Protein AF-A0A1A8AQH3-F1 (afdb_monomer)

InterPro domains:
  IPR001806 Small GTPase [PF00071] (1-80)
  IPR001806 Small GTPase [PS51421] (1-80)
  IPR005225 Small GTP-binding domain [TIGR00231] (1-76)
  IPR020849 Small GTPase, Ras-type [PTHR24070] (1-80)
  IPR027417 P-loop containing nucleoside triphosphate hydrolase [G3DSA:3.40.50.300] (1-80)
  IPR027417 P-loop containing nucleoside triphosphate hydrolase [SSF52540] (1-80)

Solvent-accessible surface area (backbone atoms only — not comparable to full-atom values): 5198 Å² total; per-residue (Å²): 80,45,60,92,39,44,66,62,43,56,50,44,29,71,74,70,76,44,82,67,87,73,90,72,90,58,72,67,49,80,45,76,47,78,47,76,55,99,87,39,87,41,79,46,77,46,74,47,66,37,38,60,80,90,48,62,82,58,48,58,56,51,63,74,69,49,92,73,84,85,83,46,55,34,92,91,39,91,90,77

Secondary structure (DSSP, 8-state):
--TTSSHHHHHHHHHHS----S----SEEEEEEEEEETTEEEEEEEEEE-SSGGGHHHHHHHHHH-S-------TT-TT-

Organism: Nothobranchius furzeri (NCBI:txid105023)

Radius of gyration: 13.67 Å; Cα contacts (8 Å, |Δi|>4): 86; chains: 1; bounding box: 39×24×31 Å

Structure (mmCIF, N/CA/C/O backbone):
data_AF-A0A1A8AQH3-F1
#
_entry.id   AF-A0A1A8AQH3-F1
#
loop_
_atom_site.group_PDB
_atom_site.id
_atom_site.type_symbol
_atom_site.label_atom_id
_atom_site.label_alt_id
_atom_site.label_comp_id
_atom_site.label_asym_id
_atom_site.label_entity_id
_atom_site.label_seq_id
_atom_site.pdbx_PDB_ins_code
_atom_site.Cartn_x
_atom_site.Cartn_y
_atom_site.Cartn_z
_atom_site.occupancy
_atom_site.B_iso_or_equiv
_atom_site.auth_seq_id
_atom_site.auth_comp_id
_atom_site.auth_asym_id
_atom_site.auth_atom_id
_atom_site.pdbx_PDB_model_num
ATOM 1 N N . GLY A 1 1 ? 5.103 -6.873 -3.483 1.00 73.00 1 GLY A N 1
ATOM 2 C CA . GLY A 1 1 ? 5.168 -6.372 -4.861 1.00 73.00 1 GLY A CA 1
ATOM 3 C C . GLY A 1 1 ? 6.476 -5.657 -5.064 1.00 73.00 1 GLY A C 1
ATOM 4 O O . GLY A 1 1 ? 6.946 -5.019 -4.120 1.00 73.00 1 GLY A O 1
ATOM 5 N N . SER A 1 2 ? 7.032 -5.775 -6.262 1.00 82.69 2 SER A N 1
ATOM 6 C CA . SER A 1 2 ? 8.315 -5.193 -6.669 1.00 82.69 2 SER A CA 1
ATOM 7 C C . SER A 1 2 ? 8.335 -3.659 -6.561 1.00 82.69 2 SER A C 1
ATOM 9 O O . SER A 1 2 ? 7.313 -3.019 -6.278 1.00 82.69 2 SER A O 1
ATOM 11 N N . GLY A 1 3 ? 9.506 -3.033 -6.698 1.00 84.81 3 GLY A N 1
ATOM 12 C CA . GLY A 1 3 ? 9.615 -1.570 -6.826 1.00 84.81 3 GLY A CA 1
ATOM 13 C C . GLY A 1 3 ? 8.817 -1.051 -8.030 1.00 84.81 3 GLY A C 1
ATOM 14 O O . GLY A 1 3 ? 8.585 -1.798 -8.966 1.00 84.81 3 GLY A O 1
ATOM 15 N N . GLY A 1 4 ? 8.336 0.196 -7.998 1.00 85.56 4 GLY A N 1
ATOM 16 C CA . GLY A 1 4 ? 7.666 0.807 -9.162 1.00 85.56 4 GLY A CA 1
ATOM 17 C C . GLY A 1 4 ? 6.253 0.309 -9.515 1.00 85.56 4 GLY A C 1
ATOM 18 O O . GLY A 1 4 ? 5.560 0.977 -10.269 1.00 85.56 4 GLY A O 1
ATOM 19 N N . VAL A 1 5 ? 5.750 -0.777 -8.916 1.00 90.69 5 VAL A N 1
ATOM 20 C CA . VAL A 1 5 ? 4.422 -1.352 -9.251 1.00 90.69 5 VAL A CA 1
ATOM 21 C C . VAL A 1 5 ? 3.201 -0.533 -8.789 1.00 90.69 5 VAL A C 1
ATOM 23 O O . VAL A 1 5 ? 2.070 -0.984 -8.931 1.00 90.69 5 VAL A O 1
ATOM 26 N N . GLY A 1 6 ? 3.403 0.639 -8.176 1.00 90.69 6 GLY A N 1
ATOM 27 C CA . GLY A 1 6 ? 2.309 1.526 -7.750 1.00 90.69 6 GLY A CA 1
ATOM 28 C C . GLY A 1 6 ? 1.753 1.309 -6.333 1.00 90.69 6 GLY A C 1
ATOM 29 O O . GLY A 1 6 ? 0.683 1.822 -6.028 1.00 90.69 6 GLY A O 1
ATOM 30 N N . LYS A 1 7 ? 2.460 0.600 -5.438 1.00 91.75 7 LYS A N 1
ATOM 31 C CA . LYS A 1 7 ? 2.043 0.411 -4.022 1.00 91.75 7 LYS A CA 1
ATOM 32 C C . LYS A 1 7 ? 1.751 1.739 -3.309 1.00 91.75 7 LYS A C 1
ATOM 34 O O . LYS A 1 7 ? 0.682 1.914 -2.723 1.00 91.75 7 LYS A O 1
ATOM 39 N N . SER A 1 8 ? 2.680 2.682 -3.429 1.00 91.31 8 SER A N 1
ATOM 40 C CA . SER A 1 8 ? 2.586 4.010 -2.826 1.00 91.31 8 SER A CA 1
ATOM 41 C C . SER A 1 8 ? 1.479 4.835 -3.474 1.00 91.31 8 SER A C 1
ATOM 43 O O . SER A 1 8 ? 0.674 5.423 -2.766 1.00 91.31 8 SER A O 1
ATOM 45 N N . ALA A 1 9 ? 1.347 4.788 -4.804 1.00 91.81 9 ALA A N 1
ATOM 46 C CA . ALA A 1 9 ? 0.266 5.468 -5.520 1.00 91.81 9 ALA A CA 1
ATOM 47 C C . ALA A 1 9 ? -1.125 4.976 -5.075 1.00 91.81 9 ALA A C 1
ATOM 49 O O . ALA A 1 9 ? -1.998 5.788 -4.791 1.00 91.81 9 ALA A O 1
ATOM 50 N N . LEU A 1 10 ? -1.320 3.658 -4.934 1.00 92.88 10 LEU A N 1
ATOM 51 C CA . LEU A 1 10 ? -2.568 3.084 -4.411 1.00 92.88 10 LEU A CA 1
ATOM 52 C C . LEU A 1 10 ? -2.838 3.515 -2.966 1.00 92.88 10 LEU A C 1
ATOM 54 O O . LEU A 1 10 ? -3.973 3.845 -2.620 1.00 92.88 10 LEU A O 1
ATOM 58 N N . THR A 1 11 ? -1.797 3.521 -2.131 1.00 92.56 11 THR A N 1
ATOM 59 C CA . THR A 1 11 ? -1.903 3.918 -0.724 1.00 92.56 11 THR A CA 1
ATOM 60 C C . THR A 1 11 ? -2.294 5.387 -0.610 1.00 92.56 11 THR A C 1
ATOM 62 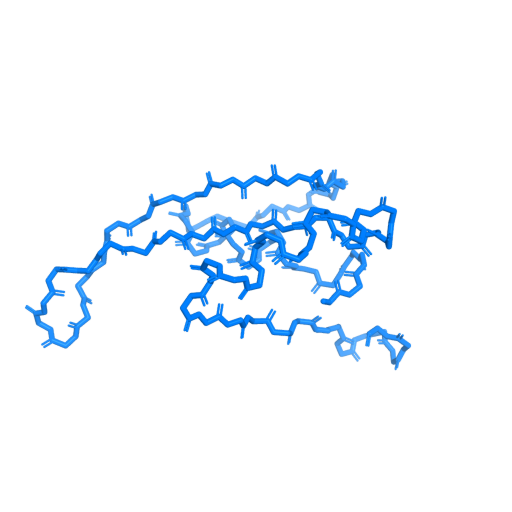O O . THR A 1 11 ? -3.288 5.707 0.032 1.00 92.56 11 THR A O 1
ATOM 65 N N . LEU A 1 12 ? -1.570 6.286 -1.275 1.00 92.12 12 LEU A N 1
ATOM 66 C CA . LEU A 1 12 ? -1.809 7.727 -1.211 1.00 92.12 12 LEU A CA 1
ATOM 67 C C . LEU A 1 12 ? -3.151 8.118 -1.835 1.00 92.12 12 LEU A C 1
ATOM 69 O O . LEU A 1 12 ? -3.872 8.905 -1.225 1.00 92.12 12 LEU A O 1
ATOM 73 N N . GLN A 1 13 ? -3.544 7.491 -2.948 1.00 94.12 13 GLN A N 1
ATOM 74 C CA . GLN A 1 13 ? -4.876 7.682 -3.526 1.00 94.12 13 GLN A CA 1
ATOM 75 C C . GLN A 1 13 ? -5.964 7.292 -2.525 1.00 94.12 13 GLN A C 1
ATOM 77 O O . GLN A 1 13 ? -6.910 8.043 -2.304 1.00 94.12 13 GLN A O 1
ATOM 82 N N . PHE A 1 1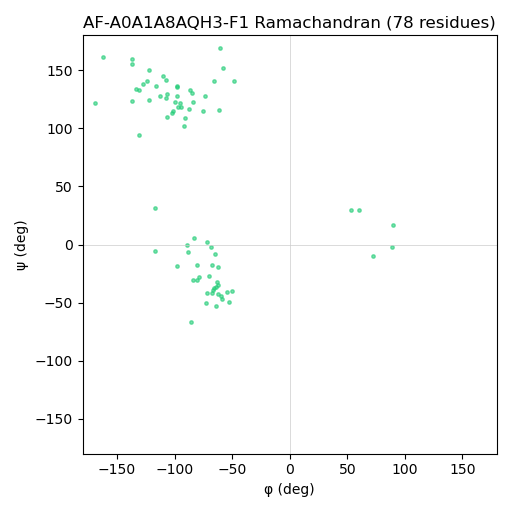4 ? -5.829 6.138 -1.865 1.00 94.06 14 PHE A N 1
ATOM 83 C CA . PHE A 1 14 ? -6.791 5.736 -0.843 1.00 94.06 14 PHE A CA 1
ATOM 84 C C . PHE A 1 14 ? -6.796 6.692 0.353 1.00 94.06 14 PHE A C 1
ATOM 86 O O . PHE A 1 14 ? -7.857 6.949 0.918 1.00 94.06 14 PHE A O 1
ATOM 93 N N . MET A 1 15 ? -5.642 7.224 0.757 1.00 92.06 15 MET A N 1
ATOM 94 C CA . MET A 1 15 ? -5.524 8.103 1.917 1.00 92.06 15 MET A CA 1
ATOM 95 C C . MET A 1 15 ? -6.108 9.495 1.655 1.00 92.06 15 MET A C 1
ATOM 97 O O . MET A 1 15 ? -6.950 9.947 2.441 1.00 92.06 15 MET A O 1
ATOM 101 N N . TYR A 1 16 ? -5.710 10.122 0.549 1.00 90.62 16 TYR A N 1
ATOM 102 C CA . TYR A 1 16 ? -5.877 11.554 0.287 1.00 90.62 16 TYR A CA 1
ATOM 103 C C . TYR A 1 16 ? -6.764 11.882 -0.919 1.00 90.62 16 TYR A C 1
ATOM 105 O O . TYR A 1 16 ? -7.081 13.049 -1.104 1.00 90.62 16 TYR A O 1
ATOM 113 N N . ASP A 1 17 ? -7.207 10.879 -1.683 1.00 91.12 17 ASP A N 1
ATOM 114 C CA . ASP A 1 17 ? -7.959 11.061 -2.937 1.00 91.12 17 ASP A CA 1
ATOM 115 C C . ASP A 1 17 ? -7.175 11.859 -4.001 1.00 91.12 17 ASP A C 1
ATOM 117 O O . ASP A 1 17 ? -7.746 12.549 -4.843 1.00 91.12 17 ASP A O 1
ATOM 121 N N . GLU A 1 18 ? -5.842 11.744 -3.962 1.00 86.31 18 GLU A N 1
ATOM 122 C CA . GLU A 1 18 ? -4.903 12.396 -4.876 1.00 86.31 18 GLU A CA 1
ATOM 123 C C . GLU A 1 18 ? -3.928 11.388 -5.495 1.00 86.31 18 GLU A C 1
ATOM 125 O O . GLU A 1 18 ? -3.381 10.514 -4.811 1.00 86.31 18 GLU A O 1
ATOM 1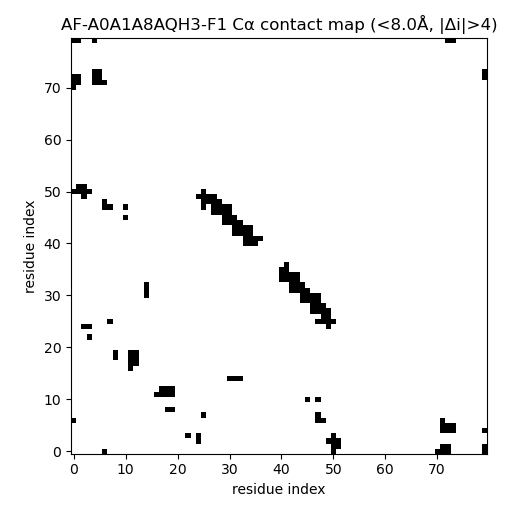30 N N . PHE A 1 19 ? -3.672 11.553 -6.794 1.00 87.25 19 PHE A N 1
ATOM 131 C CA . PHE A 1 19 ? -2.713 10.740 -7.528 1.00 87.25 19 PHE A CA 1
ATOM 132 C C . PHE A 1 19 ? -1.355 11.440 -7.584 1.00 87.25 19 PHE A C 1
ATOM 134 O O . PHE A 1 19 ? -1.240 12.553 -8.097 1.00 87.25 19 PHE A O 1
ATOM 141 N N . VAL A 1 20 ? -0.322 10.769 -7.080 1.00 80.00 20 VAL A N 1
ATOM 142 C CA . VAL A 1 20 ? 1.055 11.266 -7.136 1.00 80.00 20 VAL A CA 1
ATOM 143 C C . VAL A 1 20 ? 1.692 10.835 -8.455 1.00 80.00 20 VAL A C 1
ATOM 145 O O . VAL A 1 20 ? 1.849 9.642 -8.709 1.00 80.00 20 VAL A O 1
ATOM 148 N N . GLU A 1 21 ? 2.051 11.811 -9.290 1.00 80.38 21 GLU A N 1
ATOM 149 C CA . GLU A 1 21 ? 2.697 11.568 -10.588 1.00 80.38 21 GLU A CA 1
ATOM 150 C C . GLU A 1 21 ? 4.203 11.294 -10.458 1.00 80.38 21 GLU A C 1
ATOM 152 O O . GLU A 1 21 ? 4.765 10.529 -11.244 1.00 80.38 21 GLU A O 1
ATOM 157 N N . ASP A 1 22 ? 4.851 11.875 -9.446 1.00 80.06 22 ASP A N 1
ATOM 158 C CA . ASP A 1 22 ? 6.286 11.725 -9.216 1.00 80.06 22 ASP A CA 1
ATOM 159 C C . ASP A 1 22 ? 6.606 10.453 -8.418 1.00 80.06 22 ASP A C 1
ATOM 161 O O . ASP A 1 22 ? 6.037 10.181 -7.359 1.00 80.06 22 ASP A O 1
ATOM 165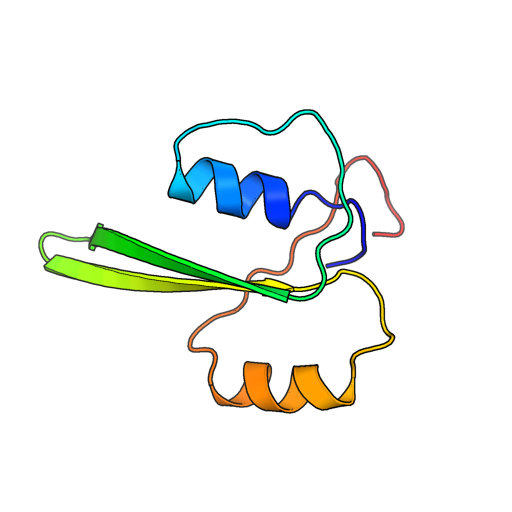 N N . TYR A 1 23 ? 7.564 9.665 -8.911 1.00 72.56 23 TYR A N 1
ATOM 166 C CA . TYR A 1 23 ? 8.029 8.470 -8.211 1.00 72.56 23 TYR A CA 1
ATOM 167 C C . TYR A 1 23 ? 9.204 8.787 -7.283 1.00 72.56 23 TYR A C 1
ATOM 169 O O . TYR A 1 23 ? 10.338 8.955 -7.736 1.00 72.56 23 TYR A O 1
ATOM 177 N N . GLU A 1 24 ? 8.951 8.759 -5.975 1.00 75.00 24 GLU A N 1
ATOM 178 C CA . GLU A 1 24 ? 9.993 8.658 -4.953 1.00 75.00 24 GLU A CA 1
ATOM 179 C C . GLU A 1 24 ? 9.979 7.252 -4.319 1.00 75.00 24 GLU A C 1
ATOM 181 O O . GLU A 1 24 ? 8.931 6.795 -3.858 1.00 75.00 24 GLU A O 1
ATOM 186 N N . PRO A 1 25 ? 11.113 6.520 -4.282 1.00 76.75 25 PRO A N 1
ATOM 187 C CA . PRO A 1 25 ? 11.171 5.219 -3.622 1.00 76.75 25 PRO A CA 1
ATOM 188 C C . PRO A 1 25 ? 10.867 5.304 -2.115 1.00 76.75 25 PRO A C 1
ATOM 190 O O . PRO A 1 25 ? 11.6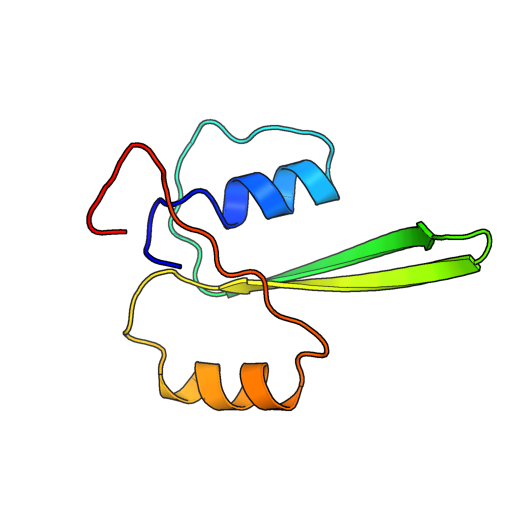52 5.860 -1.344 1.00 76.75 25 PRO A O 1
ATOM 193 N N . THR A 1 26 ? 9.771 4.679 -1.678 1.00 71.69 26 THR A N 1
ATOM 194 C CA . THR A 1 26 ? 9.426 4.550 -0.253 1.00 71.69 26 THR A CA 1
ATOM 195 C C . THR A 1 26 ? 10.434 3.674 0.493 1.00 71.69 26 THR A C 1
ATOM 197 O O . THR A 1 26 ? 10.858 2.634 -0.015 1.00 71.69 26 THR A O 1
ATOM 200 N N . LYS A 1 27 ? 10.782 4.054 1.732 1.00 70.81 27 LYS A N 1
ATOM 201 C CA . LYS A 1 27 ? 11.534 3.199 2.673 1.00 70.81 27 LYS A CA 1
ATOM 202 C C . LYS A 1 27 ? 10.576 2.283 3.442 1.00 70.81 27 LYS A C 1
ATOM 204 O O . LYS A 1 27 ? 10.587 1.070 3.260 1.00 70.81 27 LYS A O 1
ATOM 209 N N . ALA A 1 28 ? 9.729 2.873 4.276 1.00 72.12 28 ALA A N 1
ATOM 210 C CA . ALA A 1 28 ? 8.559 2.251 4.886 1.00 72.12 28 ALA A CA 1
ATOM 211 C C . ALA A 1 28 ? 7.742 3.364 5.550 1.00 72.12 28 ALA A C 1
ATOM 213 O O . ALA A 1 28 ? 8.273 4.038 6.434 1.00 72.12 28 ALA A O 1
ATOM 214 N N . ASP A 1 29 ? 6.485 3.533 5.152 1.00 84.31 29 ASP A N 1
ATOM 215 C CA . ASP A 1 29 ? 5.601 4.579 5.667 1.00 84.31 29 ASP A CA 1
ATOM 216 C C . ASP A 1 29 ? 4.320 3.975 6.241 1.00 84.31 29 ASP A C 1
ATOM 218 O O . ASP A 1 29 ? 3.771 3.004 5.721 1.00 84.31 29 ASP A O 1
ATOM 222 N N . SER A 1 30 ? 3.850 4.540 7.355 1.00 88.44 30 SER A N 1
ATOM 223 C CA . SER A 1 30 ? 2.639 4.089 8.041 1.00 88.44 30 SER A CA 1
ATOM 224 C C . SER A 1 30 ? 1.562 5.158 7.944 1.00 88.44 30 SER A C 1
ATOM 226 O O . SER A 1 30 ? 1.761 6.301 8.354 1.00 88.44 30 SER A O 1
ATOM 228 N N . TYR A 1 31 ? 0.391 4.748 7.480 1.00 91.19 31 TYR A N 1
ATOM 229 C CA . TYR A 1 31 ? -0.782 5.587 7.302 1.00 91.19 31 TYR A CA 1
ATOM 230 C C . TYR A 1 31 ? -1.955 5.028 8.098 1.00 91.19 31 TYR A C 1
ATOM 232 O O . TYR A 1 31 ? -2.059 3.822 8.313 1.00 91.19 31 TYR A O 1
ATOM 240 N N . ARG A 1 32 ? -2.854 5.909 8.537 1.00 94.56 32 ARG A N 1
ATOM 241 C CA . ARG A 1 32 ? -4.040 5.538 9.311 1.00 94.56 32 ARG A CA 1
ATOM 242 C C . ARG A 1 32 ? -5.251 6.303 8.817 1.00 94.56 32 ARG A C 1
ATOM 244 O O . ARG A 1 32 ? -5.242 7.534 8.831 1.00 94.56 32 ARG A O 1
ATOM 251 N N . LYS A 1 33 ? -6.303 5.588 8.429 1.00 94.50 33 LYS A N 1
ATOM 252 C CA . LYS A 1 33 ? -7.559 6.177 7.954 1.00 94.50 33 LYS A CA 1
ATOM 253 C C . LYS A 1 33 ? -8.745 5.544 8.659 1.00 94.50 33 LYS A C 1
ATOM 255 O O . LYS A 1 33 ? -8.832 4.327 8.767 1.00 94.50 33 LYS A O 1
ATOM 260 N N . LYS A 1 34 ? -9.669 6.381 9.129 1.00 96.31 34 LYS A N 1
ATOM 261 C CA . LYS A 1 34 ? -10.984 5.920 9.581 1.00 96.31 34 LYS A CA 1
ATOM 262 C C . LYS A 1 34 ? -11.924 5.859 8.385 1.00 96.31 34 LYS A C 1
ATOM 264 O O . LYS A 1 34 ? -11.971 6.809 7.604 1.00 96.31 34 LYS A O 1
ATOM 269 N N . VAL A 1 35 ? -12.649 4.760 8.256 1.00 95.75 35 VAL A N 1
ATOM 270 C CA . VAL A 1 35 ? -13.645 4.533 7.209 1.00 95.75 35 VAL A CA 1
ATOM 271 C C . VAL A 1 35 ? -14.891 3.901 7.813 1.00 95.75 35 VAL A C 1
ATOM 273 O O . VAL A 1 35 ? -14.804 3.227 8.833 1.00 95.75 35 VAL A O 1
ATOM 276 N N . VAL A 1 36 ? -16.034 4.088 7.160 1.00 97.19 36 VAL A N 1
ATOM 277 C CA . VAL A 1 36 ? -17.251 3.338 7.480 1.00 97.19 36 VAL A CA 1
ATOM 278 C C . VAL A 1 36 ? -17.315 2.135 6.546 1.00 97.19 36 VAL A C 1
ATOM 280 O O . VAL A 1 36 ? -17.378 2.312 5.329 1.00 97.19 36 VAL A O 1
ATOM 283 N N . LEU A 1 37 ? -17.291 0.927 7.102 1.00 94.56 37 LEU A N 1
ATOM 284 C CA . LEU A 1 37 ? -17.436 -0.331 6.367 1.00 94.56 37 LEU A CA 1
ATOM 285 C C . LEU A 1 37 ? -18.629 -1.089 6.939 1.00 94.56 37 LEU A C 1
ATOM 287 O O . LEU A 1 37 ? -18.706 -1.304 8.142 1.00 94.56 37 LEU A O 1
ATOM 291 N N . ASP A 1 38 ? -19.588 -1.438 6.080 1.00 96.50 38 ASP A N 1
ATOM 292 C CA . ASP A 1 38 ? -20.818 -2.147 6.461 1.00 96.50 38 ASP A CA 1
ATOM 293 C C . ASP A 1 38 ? -21.613 -1.487 7.609 1.00 96.50 38 ASP A C 1
ATOM 295 O O . ASP A 1 38 ? -22.326 -2.146 8.359 1.00 96.50 38 ASP A O 1
ATOM 299 N N . GLY A 1 39 ? -21.523 -0.155 7.715 1.00 96.94 39 GLY A N 1
ATOM 300 C CA . GLY A 1 39 ? -22.195 0.641 8.747 1.00 96.94 39 GLY A CA 1
ATOM 301 C C . GLY A 1 39 ? -21.402 0.819 10.045 1.00 96.94 39 GLY A C 1
ATOM 302 O O . GLY A 1 39 ? -21.862 1.552 10.916 1.00 96.94 39 GLY A O 1
ATOM 303 N N . GLU A 1 40 ? -20.214 0.223 10.155 1.00 97.44 40 GLU A N 1
ATOM 304 C CA . GLU A 1 40 ? -19.347 0.303 11.333 1.00 97.44 40 GLU A CA 1
ATOM 305 C C . GLU A 1 40 ? -18.124 1.196 11.075 1.00 97.44 40 GLU A C 1
ATOM 307 O O . GLU A 1 40 ? -17.529 1.169 9.994 1.00 97.44 40 GLU A O 1
ATOM 312 N N . ASP A 1 41 ? -17.723 1.972 12.085 1.00 97.25 41 ASP A N 1
ATOM 313 C CA . ASP A 1 41 ? -16.492 2.765 12.047 1.00 97.25 41 ASP A CA 1
ATOM 314 C C . ASP A 1 41 ? -15.271 1.854 12.234 1.00 97.25 41 ASP A C 1
ATOM 316 O O . ASP A 1 41 ? -15.035 1.300 13.310 1.00 97.25 41 ASP A O 1
ATOM 320 N N . VAL A 1 42 ? -14.442 1.752 11.199 1.00 96.12 42 VAL A N 1
ATOM 321 C CA . VAL A 1 42 ? -13.226 0.937 11.182 1.00 96.12 42 VAL A CA 1
ATOM 322 C C . VAL A 1 42 ? -12.004 1.834 11.024 1.00 96.12 42 VAL A C 1
ATOM 324 O O . VAL A 1 42 ? -11.978 2.759 10.211 1.00 96.12 42 VAL A O 1
ATOM 327 N N . GLN A 1 43 ? -10.957 1.555 11.799 1.00 95.56 43 GLN A N 1
ATOM 328 C CA . GLN A 1 43 ? -9.650 2.174 11.615 1.00 95.56 43 GLN A CA 1
ATOM 329 C C . GLN A 1 43 ? -8.756 1.236 10.807 1.00 95.56 43 GLN A C 1
ATOM 331 O O . GLN A 1 43 ? -8.452 0.136 11.255 1.00 95.56 43 GLN A O 1
ATOM 336 N N . ILE A 1 44 ? -8.320 1.695 9.640 1.00 94.06 44 ILE A N 1
ATOM 337 C CA . ILE A 1 44 ? -7.390 0.973 8.779 1.00 94.06 44 ILE A CA 1
ATOM 338 C C . ILE A 1 44 ? -5.997 1.554 8.987 1.00 94.06 44 ILE A C 1
ATOM 340 O O . ILE A 1 44 ? -5.781 2.748 8.764 1.00 94.06 44 ILE A O 1
ATOM 344 N N . ASP A 1 45 ? -5.065 0.687 9.375 1.00 93.38 45 ASP A N 1
ATOM 345 C CA . ASP A 1 45 ? -3.636 0.973 9.433 1.00 93.38 45 ASP A CA 1
ATOM 346 C C . ASP A 1 45 ? -2.968 0.353 8.199 1.00 93.38 45 ASP A C 1
ATOM 348 O O . ASP A 1 45 ? -2.979 -0.863 8.014 1.00 93.38 45 ASP A O 1
ATOM 352 N N . ILE A 1 46 ? -2.417 1.199 7.328 1.00 92.06 46 ILE A N 1
ATOM 353 C CA . ILE A 1 46 ? -1.720 0.786 6.108 1.00 92.06 46 ILE A CA 1
ATOM 354 C C . ILE A 1 46 ? -0.231 0.997 6.311 1.00 92.06 46 ILE A C 1
ATOM 356 O O . ILE A 1 46 ? 0.212 2.086 6.670 1.00 92.06 46 ILE A O 1
ATOM 360 N N . LEU A 1 47 ? 0.541 -0.040 6.024 1.00 90.00 47 LEU A N 1
ATOM 361 C CA . LEU A 1 47 ? 1.985 0.042 5.932 1.00 90.00 47 LEU A CA 1
ATOM 362 C C . LEU A 1 47 ? 2.393 -0.047 4.457 1.00 90.00 47 LEU A C 1
ATOM 364 O O . LEU A 1 47 ? 2.287 -1.117 3.856 1.00 90.00 47 LEU A O 1
ATOM 368 N N . ASP A 1 48 ? 2.869 1.059 3.887 1.00 87.69 48 ASP A N 1
ATOM 369 C CA . ASP A 1 48 ? 3.508 1.068 2.572 1.00 87.69 48 ASP A CA 1
ATOM 370 C C . ASP A 1 48 ? 4.982 0.690 2.729 1.00 87.69 48 ASP A C 1
ATOM 372 O O . ASP A 1 48 ? 5.730 1.301 3.491 1.00 87.69 48 ASP A O 1
ATOM 376 N N . THR A 1 49 ? 5.408 -0.357 2.033 1.00 83.00 49 THR A N 1
ATOM 377 C CA . THR A 1 49 ? 6.746 -0.938 2.184 1.00 83.00 49 THR A CA 1
ATOM 378 C C . THR A 1 49 ? 7.592 -0.676 0.947 1.00 83.00 49 THR A C 1
ATOM 380 O O . THR A 1 49 ? 7.087 -0.798 -0.176 1.00 83.00 49 THR A O 1
ATOM 383 N N . ALA A 1 50 ? 8.901 -0.460 1.127 1.00 79.69 50 ALA A N 1
ATOM 384 C CA . ALA A 1 50 ? 9.854 -0.497 0.021 1.00 79.69 50 ALA A CA 1
ATOM 385 C C . ALA A 1 50 ? 9.671 -1.756 -0.841 1.00 79.69 50 ALA A C 1
ATOM 387 O O . ALA A 1 50 ? 9.453 -2.860 -0.341 1.00 79.69 50 ALA A O 1
ATOM 388 N N . GLY A 1 51 ? 9.794 -1.588 -2.158 1.00 65.56 51 GLY A N 1
ATOM 389 C CA . GLY A 1 51 ? 9.830 -2.704 -3.106 1.00 65.56 51 GLY A CA 1
ATOM 390 C C . GLY A 1 51 ? 11.212 -3.349 -3.265 1.00 65.56 51 GLY A C 1
ATOM 391 O O . GLY A 1 51 ? 11.363 -4.183 -4.148 1.00 65.56 51 GLY A O 1
ATOM 392 N N . GLN A 1 52 ? 12.212 -2.937 -2.476 1.00 60.66 52 GLN A N 1
ATOM 393 C CA . GLN A 1 52 ? 13.580 -3.460 -2.538 1.00 60.66 52 GLN A CA 1
ATOM 394 C C . GLN A 1 52 ? 13.805 -4.527 -1.459 1.00 60.66 52 GLN A C 1
ATOM 396 O O . GLN A 1 52 ? 13.411 -4.360 -0.304 1.00 60.66 52 GLN A O 1
ATOM 401 N N . GLU A 1 53 ? 14.440 -5.629 -1.858 1.00 57.22 53 GLU A N 1
ATOM 402 C CA . GLU A 1 53 ? 14.650 -6.854 -1.069 1.00 57.22 53 GLU A CA 1
ATOM 403 C C . GLU A 1 53 ? 15.545 -6.668 0.173 1.00 57.22 53 GLU A C 1
ATOM 405 O O . GLU A 1 53 ? 15.601 -7.548 1.035 1.00 57.22 53 GLU A O 1
ATOM 410 N N . ASP A 1 54 ? 16.175 -5.501 0.325 1.00 54.50 54 ASP A N 1
ATOM 411 C CA . ASP A 1 54 ? 17.180 -5.203 1.355 1.00 54.50 54 ASP A CA 1
ATOM 412 C C . ASP A 1 54 ? 16.636 -5.145 2.800 1.00 54.50 54 ASP A C 1
ATOM 414 O O . ASP A 1 54 ? 17.401 -4.989 3.753 1.00 54.50 54 ASP A O 1
ATOM 418 N N . TYR A 1 55 ? 15.326 -5.327 3.004 1.00 59.16 55 TYR A N 1
ATOM 419 C CA . TYR A 1 55 ? 14.669 -5.257 4.318 1.00 59.16 55 TYR A CA 1
ATOM 420 C C . TYR A 1 55 ? 14.014 -6.570 4.775 1.00 59.16 55 TYR A C 1
ATOM 422 O O . TYR A 1 55 ? 13.030 -6.558 5.520 1.00 59.16 55 TYR A O 1
ATOM 430 N N . ALA A 1 56 ? 14.576 -7.719 4.385 1.00 60.25 56 ALA A N 1
ATOM 431 C CA . ALA A 1 56 ? 14.079 -9.044 4.777 1.00 60.25 56 ALA A CA 1
ATOM 432 C C . ALA A 1 56 ? 13.845 -9.198 6.298 1.00 60.25 56 ALA A C 1
ATOM 434 O O . ALA A 1 56 ? 12.821 -9.737 6.707 1.00 60.25 56 ALA A O 1
ATOM 435 N N . ALA A 1 57 ? 14.731 -8.651 7.140 1.00 58.69 57 ALA A N 1
ATOM 436 C CA . ALA A 1 57 ? 14.611 -8.738 8.600 1.00 58.69 57 ALA A CA 1
ATOM 437 C C . ALA A 1 57 ? 13.449 -7.911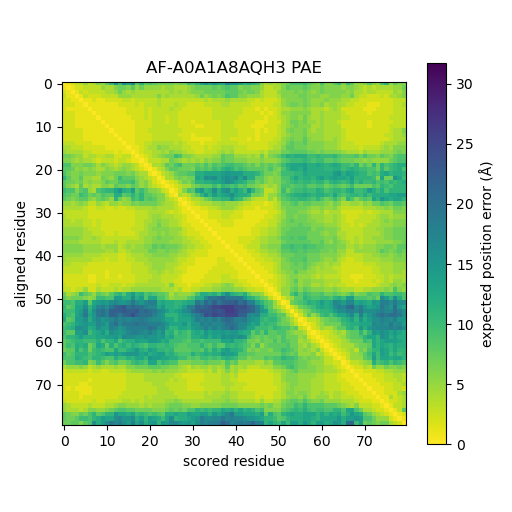 9.191 1.00 58.69 57 ALA A C 1
ATOM 439 O O . ALA A 1 57 ? 12.925 -8.255 10.248 1.00 58.69 57 ALA A O 1
ATOM 440 N N . ILE A 1 58 ? 13.036 -6.823 8.531 1.00 63.34 58 ILE A N 1
ATOM 441 C CA . ILE A 1 58 ? 11.901 -5.996 8.984 1.00 63.34 58 ILE A CA 1
ATOM 442 C C . ILE A 1 58 ? 10.577 -6.606 8.500 1.00 63.34 58 ILE A C 1
ATOM 444 O O . ILE A 1 58 ? 9.560 -6.550 9.194 1.00 63.34 58 ILE A O 1
ATOM 448 N N . ARG A 1 59 ? 10.617 -7.280 7.346 1.00 65.06 59 ARG A N 1
ATOM 449 C CA . ARG A 1 59 ? 9.485 -7.977 6.730 1.00 65.06 59 ARG A CA 1
ATOM 450 C C . ARG A 1 59 ? 8.830 -8.993 7.673 1.00 65.06 59 ARG A C 1
ATOM 452 O O . ARG A 1 59 ? 7.606 -9.035 7.756 1.00 65.06 59 ARG A O 1
ATOM 459 N N . ASP A 1 60 ? 9.627 -9.741 8.436 1.00 66.81 60 ASP A N 1
ATOM 460 C CA . ASP A 1 60 ? 9.134 -10.742 9.394 1.00 66.81 60 ASP A CA 1
ATOM 461 C C . ASP A 1 60 ? 8.287 -10.142 10.522 1.00 66.81 60 ASP A C 1
ATOM 463 O O . ASP A 1 60 ? 7.313 -10.757 10.964 1.00 66.81 60 ASP A O 1
ATOM 467 N N . ASN A 1 61 ? 8.620 -8.933 10.982 1.00 64.50 61 ASN A N 1
ATOM 468 C CA . ASN A 1 61 ? 7.841 -8.259 12.018 1.00 64.50 61 ASN A CA 1
ATOM 469 C C . ASN A 1 61 ? 6.496 -7.778 11.465 1.00 64.50 61 ASN A C 1
ATOM 471 O O . ASN A 1 61 ? 5.472 -7.975 12.116 1.00 64.50 61 ASN A O 1
ATOM 475 N N . TYR A 1 62 ? 6.480 -7.233 10.245 1.00 68.69 62 TYR A N 1
ATOM 476 C CA . TYR A 1 62 ? 5.245 -6.805 9.585 1.00 68.69 62 TYR A CA 1
ATOM 477 C C . TYR A 1 62 ? 4.321 -7.975 9.251 1.00 68.69 62 TYR A C 1
ATOM 479 O O . TYR A 1 62 ? 3.109 -7.865 9.419 1.00 68.69 62 TYR A O 1
ATOM 487 N N . PHE A 1 63 ? 4.878 -9.118 8.841 1.00 68.38 63 PHE A N 1
ATOM 488 C CA . PHE A 1 63 ? 4.080 -10.314 8.575 1.00 68.38 63 PHE A CA 1
ATOM 489 C C . PHE A 1 63 ? 3.374 -10.853 9.816 1.00 68.38 63 PHE A C 1
ATOM 491 O O . PHE A 1 63 ? 2.282 -11.401 9.708 1.00 68.38 63 PHE A O 1
ATOM 498 N N . ARG A 1 64 ? 3.979 -10.696 10.996 1.00 72.62 64 ARG A N 1
ATOM 499 C CA . ARG A 1 64 ? 3.385 -11.158 12.255 1.00 72.62 64 ARG A CA 1
ATOM 500 C C . ARG A 1 64 ? 2.303 -10.224 12.787 1.00 72.62 64 ARG A C 1
ATOM 502 O O . ARG A 1 64 ? 1.437 -10.694 13.516 1.00 72.62 64 ARG A O 1
ATOM 509 N N . SER A 1 65 ? 2.373 -8.932 12.469 1.00 74.19 65 SER A N 1
ATOM 510 C CA . SER A 1 65 ? 1.406 -7.932 12.938 1.00 74.19 65 SER A CA 1
ATOM 511 C C . SER A 1 65 ? 0.306 -7.610 11.927 1.00 74.19 65 SER A C 1
ATOM 513 O O . SER A 1 65 ? -0.697 -7.020 12.308 1.00 74.19 65 SER A O 1
ATOM 515 N N . GLY A 1 66 ? 0.500 -7.930 10.646 1.00 79.50 66 GLY A N 1
ATOM 516 C CA . GLY A 1 66 ? -0.457 -7.625 9.589 1.00 79.50 66 GLY A CA 1
ATOM 517 C C . GLY A 1 66 ? -1.686 -8.530 9.635 1.00 79.50 66 GLY A C 1
ATOM 518 O O . GLY A 1 66 ? -1.566 -9.752 9.611 1.00 79.50 66 GLY A O 1
ATOM 519 N N . GLU A 1 67 ? -2.871 -7.924 9.644 1.00 88.56 67 GLU A N 1
ATOM 520 C CA . GLU A 1 67 ? -4.154 -8.640 9.566 1.00 88.56 67 GLU A CA 1
ATOM 521 C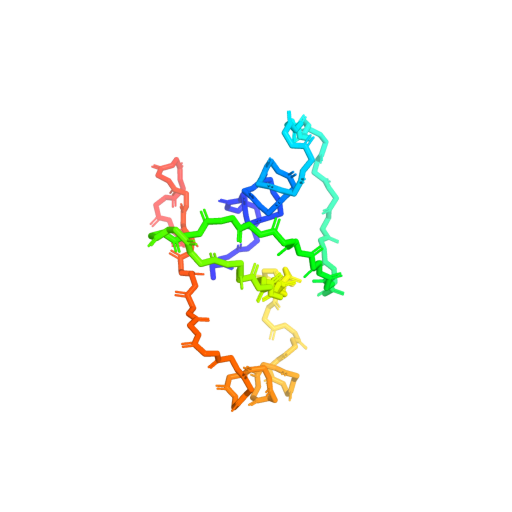 C . GLU A 1 67 ? -4.518 -9.036 8.121 1.00 88.56 67 GLU A C 1
ATOM 523 O O . GLU A 1 67 ? -5.330 -9.932 7.897 1.00 88.56 67 GLU A O 1
ATOM 528 N N . GLY A 1 68 ? -3.885 -8.406 7.125 1.00 89.69 68 GLY A N 1
ATOM 529 C CA . GLY A 1 68 ? -4.074 -8.686 5.705 1.00 89.69 68 GLY A CA 1
ATOM 530 C C . GLY A 1 68 ? -2.928 -8.142 4.850 1.00 89.69 68 GLY A C 1
ATOM 531 O O . GLY A 1 68 ? -2.168 -7.278 5.285 1.00 89.69 68 GLY A O 1
ATOM 532 N N . PHE A 1 69 ? -2.800 -8.656 3.623 1.00 89.88 69 PHE A N 1
ATOM 533 C CA . PHE A 1 69 ? -1.720 -8.294 2.700 1.00 89.88 69 PHE A CA 1
ATOM 534 C C . PHE A 1 69 ? -2.259 -8.011 1.299 1.00 89.88 69 PHE A C 1
ATOM 536 O O . PHE A 1 69 ? -3.020 -8.804 0.747 1.00 89.88 69 PHE A O 1
ATOM 543 N N . LEU A 1 70 ? -1.798 -6.912 0.699 1.00 90.19 70 LEU A N 1
ATOM 544 C CA . LEU A 1 70 ? -2.028 -6.590 -0.709 1.00 90.19 70 LEU A CA 1
ATOM 545 C C . LEU A 1 70 ? -0.765 -6.903 -1.519 1.00 90.19 70 LEU A C 1
ATOM 547 O O . LEU A 1 70 ? 0.274 -6.258 -1.364 1.00 90.19 70 LEU A O 1
ATOM 551 N N . LEU A 1 71 ? -0.846 -7.905 -2.398 1.00 89.19 71 LEU A N 1
ATOM 552 C CA . LEU A 1 71 ? 0.216 -8.215 -3.354 1.00 89.19 71 LEU A CA 1
ATOM 553 C C . LEU A 1 71 ? -0.046 -7.470 -4.664 1.00 89.19 71 LEU A C 1
ATOM 555 O O . LEU A 1 71 ? -0.893 -7.866 -5.456 1.00 89.19 71 LEU A O 1
ATOM 559 N N . VAL A 1 72 ? 0.689 -6.380 -4.865 1.00 90.50 72 VAL A N 1
ATOM 560 C CA . VAL A 1 72 ? 0.582 -5.525 -6.055 1.00 90.50 72 VAL A CA 1
ATOM 561 C C . VAL A 1 72 ? 1.668 -5.891 -7.067 1.00 90.50 72 VAL A C 1
ATOM 563 O O . VAL A 1 72 ? 2.827 -6.056 -6.675 1.00 90.50 72 VAL A O 1
ATOM 566 N N . PHE A 1 73 ? 1.287 -5.971 -8.341 1.00 90.94 73 PHE A N 1
ATOM 567 C CA . PHE A 1 73 ? 2.160 -6.123 -9.507 1.00 90.94 73 PHE A CA 1
ATOM 568 C C . PHE A 1 73 ? 1.676 -5.185 -10.621 1.00 90.94 73 PHE A C 1
ATOM 570 O O . PHE A 1 73 ? 0.521 -4.745 -10.604 1.00 90.94 73 PHE A O 1
ATOM 577 N N . SER A 1 74 ? 2.545 -4.868 -11.578 1.00 91.12 74 SER A N 1
ATOM 578 C CA . SER A 1 74 ? 2.192 -4.031 -12.722 1.00 91.12 74 SER A CA 1
ATOM 579 C C . SER A 1 74 ? 1.856 -4.887 -13.939 1.00 91.12 74 SER A C 1
ATOM 581 O O . SER A 1 74 ? 2.659 -5.697 -14.389 1.00 91.12 74 SER A O 1
ATOM 583 N N . ILE A 1 75 ? 0.692 -4.660 -14.552 1.00 92.75 75 ILE A N 1
ATOM 584 C CA . ILE A 1 75 ? 0.322 -5.330 -15.812 1.00 92.75 75 ILE A CA 1
ATOM 585 C C . ILE A 1 75 ? 1.186 -4.891 -17.004 1.00 92.75 75 ILE A C 1
ATOM 587 O O 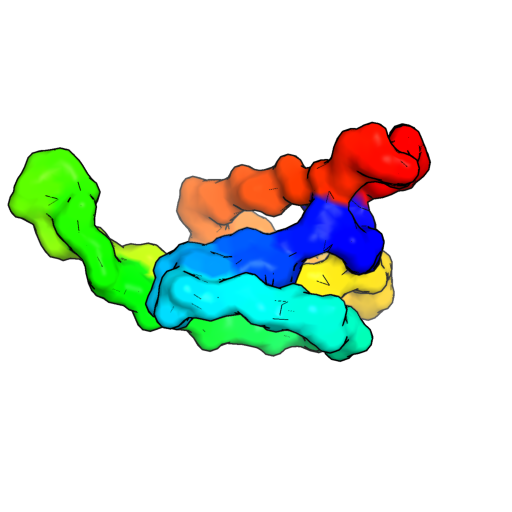. ILE A 1 75 ? 1.193 -5.562 -18.033 1.00 92.75 75 ILE A O 1
ATOM 591 N N . THR A 1 76 ? 1.890 -3.759 -16.891 1.00 91.19 76 THR A N 1
ATOM 592 C CA . THR A 1 76 ? 2.810 -3.268 -17.927 1.00 91.19 76 THR A CA 1
ATOM 593 C C . THR A 1 76 ? 4.226 -3.817 -17.762 1.00 91.19 76 THR A C 1
ATOM 595 O O . THR A 1 76 ? 5.056 -3.614 -18.645 1.00 91.19 76 THR A O 1
ATOM 598 N N . GLU A 1 77 ? 4.498 -4.540 -16.673 1.00 85.88 77 GLU A N 1
ATOM 599 C CA . GLU A 1 77 ? 5.799 -5.127 -16.369 1.00 85.88 77 GLU A CA 1
ATOM 600 C C . GLU A 1 77 ? 5.617 -6.599 -15.995 1.00 85.88 77 GLU A C 1
ATOM 602 O O . GLU A 1 77 ? 5.333 -6.962 -14.858 1.00 85.88 77 GLU A O 1
ATOM 607 N N . HIS A 1 78 ? 5.771 -7.469 -16.991 1.00 78.06 78 HIS A N 1
ATOM 608 C CA . HIS A 1 78 ? 5.524 -8.907 -16.853 1.00 78.06 78 HIS A CA 1
ATOM 609 C C . HIS A 1 78 ? 6.436 -9.612 -15.834 1.00 78.06 78 HIS A C 1
ATOM 611 O O . HIS A 1 78 ? 6.107 -10.715 -15.403 1.00 78.06 78 HIS A O 1
ATOM 617 N N . GLU A 1 79 ? 7.569 -9.000 -15.482 1.00 74.50 79 GLU A N 1
ATOM 618 C CA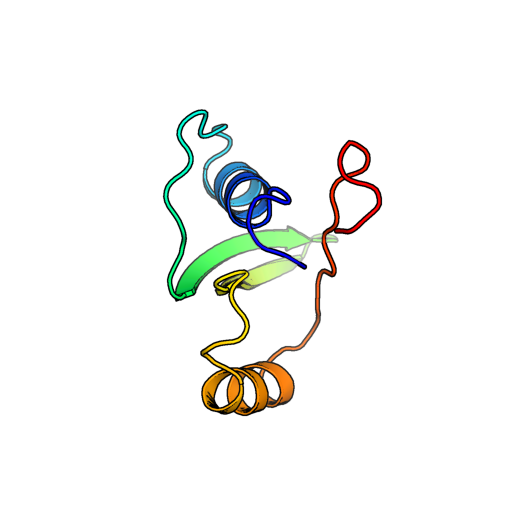 . GLU A 1 79 ? 8.539 -9.514 -14.505 1.00 74.50 79 GLU A CA 1
ATOM 619 C C . GLU A 1 79 ? 8.247 -9.061 -13.060 1.00 74.50 79 GLU A C 1
ATOM 621 O O . GLU A 1 79 ? 8.994 -9.428 -12.153 1.00 74.50 79 GLU A O 1
ATOM 626 N N . SER A 1 80 ? 7.190 -8.262 -12.843 1.00 63.75 80 SER A N 1
ATOM 627 C CA . SER A 1 80 ? 6.901 -7.610 -11.555 1.00 63.75 80 SER A CA 1
ATOM 628 C C . SER A 1 80 ? 6.219 -8.465 -10.488 1.00 63.75 80 SER A C 1
ATOM 630 O O . SER A 1 80 ? 5.469 -9.411 -10.818 1.00 63.75 80 SER A O 1
#

Nearest PDB structures (foldseek):
  1zc3-assembly2_C  TM=9.618E-01  e=5.798E-11  Homo sapiens
  8vm2-assembly3_C  TM=9.749E-01  e=2.056E-08  Homo sapiens
  8elz-assembly1_A  TM=9.629E-01  e=2.661E-08  Homo sapiens
  8tbj-assembly2_B  TM=9.624E-01  e=4.180E-08  Homo sapiens
  3kko-assembly3_P  TM=9.416E-01  e=3.088E-07  Mus musculus

Mean predicted aligned error: 6.26 Å

pLDDT: mean 83.21, std 11.89, range [54.5, 97.44]

Sequence (80 aa):
GSGGVGKSALTLQFMYDEFVEDYEPTKADSYRKKVVLDGEDVQIDILDTAGQEDYAAIRDNYFRSGEGFLLVFSITEHES

Foldseek 3Di:
DAAPLCLVQVVCCVQPVDGDPDDDFDAKDWDWDWDQDPNDTDIDIDIRHGNDPPPVVVVVVCVVPDPDDDDTGHPVDPVD